Protein AF-D7CTG8-F1 (afdb_monomer_lite)

Foldseek 3Di:
DDLVLLLVLVCVVVPNDDDPVVSVVCVVVLVPDDPVNLVSSQVSSCVVCVVPWDWDWDQDPVRDTDIDTDGPDDSDDPD

Sequence (79 aa):
MTDADLKEVLTYALGGSAPERFLDHLIAHRDAWDGEFWQRLEAFAYELRPELAVWELEVSACGQLRERRVPLLSRENRR

Secondary structure (DSSP, 8-state):
--HHHHHHHHHHHTTS---HHHHHHHHHTGGG--HHHHHHHHHHHHHH-GGG--EEEEE-TTS-EEEEEPPSS-SS---

Radius of gyration: 14.88 Å; chains: 1; bounding box: 21×27×49 Å

Structure (mmCIF, N/CA/C/O backbone):
data_AF-D7CTG8-F1
#
_entry.id   AF-D7CTG8-F1
#
loop_
_atom_site.group_PDB
_atom_site.id
_atom_site.type_symbol
_atom_site.label_atom_id
_atom_site.label_alt_id
_atom_site.label_comp_id
_atom_site.label_asym_id
_atom_site.label_entity_id
_atom_site.label_seq_id
_atom_site.pdbx_PDB_ins_code
_atom_site.Cartn_x
_atom_site.Cartn_y
_atom_site.Cartn_z
_atom_site.occupancy
_atom_site.B_iso_or_equiv
_atom_site.auth_seq_id
_atom_site.auth_comp_id
_atom_site.auth_asym_id
_atom_site.auth_atom_id
_atom_site.pdbx_PDB_model_num
ATOM 1 N N . MET A 1 1 ? -7.818 -3.688 -1.377 1.00 75.00 1 MET A N 1
ATOM 2 C CA . MET A 1 1 ? -7.526 -2.887 -2.579 1.00 75.00 1 MET A CA 1
ATOM 3 C C . MET A 1 1 ? -7.507 -3.800 -3.806 1.00 75.00 1 MET A C 1
ATOM 5 O O . MET A 1 1 ? -7.212 -4.979 -3.631 1.00 75.00 1 MET A O 1
ATOM 9 N N . THR A 1 2 ? -7.905 -3.317 -4.987 1.00 84.56 2 THR A N 1
ATOM 10 C CA . THR A 1 2 ? -7.884 -4.099 -6.241 1.00 84.56 2 THR A CA 1
ATOM 11 C C . THR A 1 2 ? -6.506 -4.042 -6.915 1.00 84.56 2 THR A C 1
ATOM 13 O O . THR A 1 2 ? -5.674 -3.212 -6.553 1.00 84.56 2 THR A O 1
ATOM 16 N N . ASP A 1 3 ? -6.252 -4.894 -7.912 1.00 85.75 3 ASP A N 1
ATOM 17 C CA . ASP A 1 3 ? -5.007 -4.835 -8.696 1.00 85.75 3 ASP A CA 1
ATOM 18 C C . ASP A 1 3 ? -4.894 -3.537 -9.512 1.00 85.75 3 ASP A C 1
ATOM 20 O O . ASP A 1 3 ? -3.790 -3.041 -9.725 1.00 85.75 3 ASP A O 1
ATOM 24 N N . ALA A 1 4 ? -6.021 -2.952 -9.935 1.00 86.81 4 ALA A N 1
ATOM 25 C CA . ALA A 1 4 ? -6.034 -1.670 -10.638 1.00 86.81 4 ALA A CA 1
ATOM 26 C C . ALA A 1 4 ? -5.530 -0.539 -9.731 1.00 86.81 4 ALA A C 1
ATOM 28 O O . ALA A 1 4 ? -4.610 0.187 -10.101 1.00 86.81 4 ALA A O 1
ATOM 29 N N . ASP A 1 5 ? -6.047 -0.470 -8.503 1.00 88.50 5 ASP A N 1
ATOM 30 C CA . ASP A 1 5 ? -5.562 0.477 -7.497 1.00 88.50 5 ASP A CA 1
ATOM 31 C C . ASP A 1 5 ? -4.065 0.235 -7.186 1.00 88.50 5 ASP A C 1
ATOM 33 O O . ASP A 1 5 ? -3.296 1.174 -6.997 1.00 88.50 5 ASP A O 1
ATOM 37 N N . LEU A 1 6 ? -3.610 -1.028 -7.168 1.00 90.94 6 LEU A N 1
ATOM 38 C CA . LEU A 1 6 ? -2.200 -1.362 -6.917 1.00 90.94 6 LEU A CA 1
ATOM 39 C C . LEU A 1 6 ? -1.290 -0.860 -8.037 1.00 90.94 6 LEU A C 1
ATOM 41 O O . LEU A 1 6 ? -0.208 -0.342 -7.758 1.00 90.94 6 LEU A O 1
ATOM 45 N N . LYS A 1 7 ? -1.732 -0.971 -9.294 1.00 93.88 7 LYS A N 1
ATOM 46 C CA . LYS A 1 7 ? -1.027 -0.393 -10.444 1.00 93.88 7 LYS A CA 1
ATOM 47 C C . LYS A 1 7 ? -0.928 1.126 -10.339 1.00 93.88 7 LYS A C 1
ATOM 49 O O . LYS A 1 7 ? 0.130 1.669 -10.655 1.00 93.88 7 LYS A O 1
ATOM 54 N N . GLU A 1 8 ? -1.980 1.805 -9.885 1.00 93.25 8 GLU A N 1
ATOM 55 C CA . GLU A 1 8 ? -1.957 3.259 -9.679 1.00 93.25 8 GLU A CA 1
ATOM 56 C C . GLU A 1 8 ? -0.922 3.655 -8.621 1.00 93.25 8 GLU A C 1
ATOM 58 O O . GLU A 1 8 ? -0.067 4.502 -8.885 1.00 93.25 8 GLU A O 1
ATOM 63 N N . VAL A 1 9 ? -0.926 2.986 -7.464 1.00 94.12 9 VAL A N 1
ATOM 64 C CA . VAL A 1 9 ? 0.046 3.242 -6.388 1.00 94.12 9 VAL A CA 1
ATOM 65 C C . VAL A 1 9 ? 1.477 2.949 -6.846 1.00 94.12 9 VAL A C 1
ATOM 67 O O . VAL A 1 9 ? 2.380 3.739 -6.578 1.00 94.12 9 VAL A O 1
ATOM 70 N N . LEU A 1 10 ? 1.708 1.850 -7.570 1.00 94.88 10 LEU A N 1
ATOM 71 C CA . LEU A 1 10 ? 3.026 1.533 -8.131 1.00 94.88 10 LEU A CA 1
ATOM 72 C C . LEU A 1 10 ? 3.473 2.579 -9.158 1.00 94.88 10 LEU A C 1
ATOM 74 O O . LEU A 1 10 ? 4.627 2.996 -9.147 1.00 94.88 10 LEU A O 1
ATOM 78 N N . THR A 1 11 ? 2.568 3.035 -10.023 1.00 95.81 11 THR A N 1
ATOM 79 C CA . THR A 1 11 ? 2.863 4.092 -10.999 1.00 95.81 11 THR A CA 1
ATOM 80 C C . THR A 1 11 ? 3.240 5.389 -10.292 1.00 95.81 11 THR A C 1
ATOM 82 O O . THR A 1 11 ? 4.227 6.020 -10.667 1.00 95.81 11 THR A O 1
ATOM 85 N N . TYR A 1 12 ? 2.509 5.752 -9.234 1.00 94.38 12 TYR A N 1
ATOM 86 C CA . TYR A 1 12 ? 2.827 6.898 -8.387 1.00 94.38 12 TYR A CA 1
ATOM 87 C C . TYR A 1 12 ? 4.216 6.760 -7.749 1.00 94.38 12 TYR A C 1
ATOM 89 O O . TYR A 1 12 ? 5.069 7.629 -7.926 1.00 94.38 12 TYR A O 1
ATOM 97 N N . ALA A 1 13 ? 4.482 5.624 -7.099 1.00 93.31 13 ALA A N 1
ATOM 98 C CA . ALA A 1 13 ? 5.749 5.333 -6.429 1.00 93.31 13 ALA A CA 1
ATOM 99 C C . ALA A 1 13 ? 6.963 5.362 -7.378 1.00 93.31 13 ALA A C 1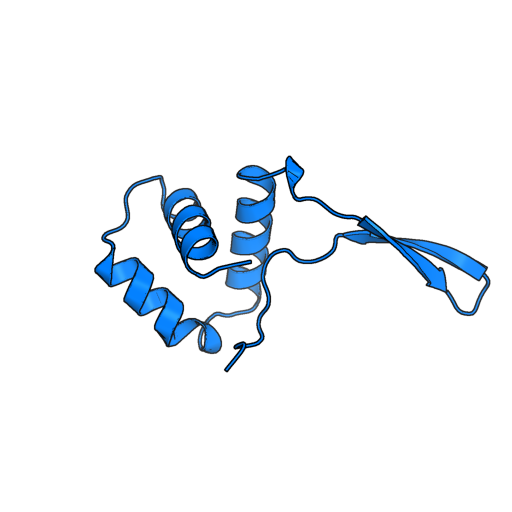
ATOM 101 O O . ALA A 1 13 ? 8.075 5.679 -6.957 1.00 93.31 13 ALA A O 1
ATOM 102 N N . LEU A 1 14 ? 6.755 5.033 -8.656 1.00 92.25 14 LEU A N 1
ATOM 103 C CA . LEU A 1 14 ? 7.785 5.003 -9.697 1.00 92.25 14 LEU A CA 1
ATOM 104 C C . LEU A 1 14 ? 7.932 6.332 -10.463 1.00 92.25 14 LEU A C 1
ATOM 106 O O . LEU A 1 14 ? 8.695 6.395 -11.424 1.00 92.25 14 LEU A O 1
ATOM 110 N N . GLY A 1 15 ? 7.235 7.399 -10.055 1.00 88.75 15 GLY A N 1
ATOM 111 C CA . GLY A 1 15 ? 7.375 8.729 -10.659 1.00 88.75 15 GLY A CA 1
ATOM 112 C C . GLY A 1 15 ? 6.460 8.997 -11.859 1.00 88.75 15 GLY A C 1
ATOM 113 O O . GLY A 1 15 ? 6.768 9.851 -12.688 1.00 88.75 15 GLY A O 1
ATOM 114 N N . GLY A 1 16 ? 5.334 8.288 -11.964 1.00 84.06 16 GLY A N 1
ATOM 115 C CA . GLY A 1 16 ? 4.223 8.641 -12.856 1.00 84.06 16 GLY A CA 1
ATOM 116 C C . GLY A 1 16 ? 4.234 7.997 -14.244 1.00 84.06 16 GLY A C 1
ATOM 117 O O . GLY A 1 16 ? 3.273 8.172 -14.988 1.00 84.06 16 GLY A O 1
ATOM 118 N N . SER A 1 17 ? 5.266 7.231 -14.608 1.00 85.69 17 SER A N 1
ATOM 119 C CA . SER A 1 17 ? 5.271 6.463 -15.859 1.00 85.69 17 SER A CA 1
ATOM 120 C C . SER A 1 17 ? 6.005 5.138 -15.691 1.00 85.69 17 SER A C 1
ATOM 122 O O . SER A 1 17 ? 7.233 5.085 -15.635 1.00 85.69 17 SER A O 1
ATOM 124 N N . ALA A 1 18 ? 5.233 4.057 -15.619 1.00 89.81 18 ALA A N 1
ATOM 125 C CA . ALA A 1 18 ? 5.731 2.692 -15.615 1.00 89.81 18 ALA A CA 1
ATOM 126 C C . ALA A 1 18 ? 5.008 1.899 -16.718 1.00 89.81 18 ALA A C 1
ATOM 128 O O . ALA A 1 18 ? 3.783 1.991 -16.821 1.00 89.81 18 ALA A O 1
ATOM 129 N N . PRO A 1 19 ? 5.720 1.125 -17.559 1.00 94.56 19 PRO A N 1
ATOM 130 C CA . PRO A 1 19 ? 5.074 0.302 -18.576 1.00 94.56 19 PRO A CA 1
ATOM 131 C C . PRO A 1 19 ? 4.100 -0.697 -17.947 1.00 94.56 19 PRO A C 1
ATOM 133 O O . PRO A 1 19 ? 4.447 -1.372 -16.980 1.00 94.56 19 PRO A O 1
ATOM 136 N N . GLU A 1 20 ? 2.917 -0.870 -18.537 1.00 93.62 20 GLU A N 1
ATOM 137 C CA . GLU A 1 20 ? 1.884 -1.751 -17.972 1.00 93.62 20 GLU A CA 1
ATOM 138 C C . GLU A 1 20 ? 2.390 -3.185 -17.747 1.00 93.62 20 GLU A C 1
ATOM 140 O O . GLU A 1 20 ? 2.230 -3.737 -16.663 1.00 93.62 20 GLU A O 1
ATOM 145 N N . ARG A 1 21 ? 3.128 -3.742 -18.716 1.00 94.88 21 ARG A N 1
ATOM 146 C CA . ARG A 1 21 ? 3.731 -5.081 -18.599 1.00 94.88 21 ARG A CA 1
ATOM 147 C C . ARG A 1 21 ? 4.718 -5.208 -17.437 1.00 94.88 21 ARG A C 1
ATOM 149 O O . ARG A 1 21 ? 4.886 -6.297 -16.900 1.00 94.88 21 ARG A O 1
ATOM 156 N N . PHE A 1 22 ? 5.399 -4.120 -17.075 1.00 94.56 22 PHE A N 1
ATOM 157 C CA . PHE A 1 22 ? 6.301 -4.103 -15.926 1.00 94.56 22 PHE A CA 1
ATOM 158 C C . PHE A 1 22 ? 5.507 -4.131 -14.617 1.00 94.56 22 PHE A C 1
ATOM 160 O O . PHE A 1 22 ? 5.837 -4.907 -13.725 1.00 94.56 22 PHE A O 1
ATOM 167 N N . LEU A 1 23 ? 4.424 -3.353 -14.532 1.00 95.25 23 LEU A N 1
ATOM 168 C CA . LEU A 1 23 ? 3.520 -3.364 -13.380 1.00 95.25 23 LEU A CA 1
ATOM 169 C C . LEU A 1 23 ? 2.855 -4.733 -13.195 1.00 95.25 23 LEU A C 1
ATOM 171 O O . LEU A 1 23 ? 2.852 -5.258 -12.086 1.00 95.25 23 LEU A O 1
ATOM 175 N N . ASP A 1 24 ? 2.368 -5.342 -14.279 1.00 94.88 24 ASP A N 1
ATOM 176 C CA . ASP A 1 24 ? 1.816 -6.702 -14.260 1.00 94.88 24 ASP A CA 1
ATOM 177 C C . ASP A 1 24 ? 2.838 -7.714 -13.739 1.00 94.88 24 ASP A C 1
ATOM 179 O O . ASP A 1 24 ? 2.533 -8.538 -12.877 1.00 94.88 24 ASP A O 1
ATOM 183 N N . HIS A 1 25 ? 4.075 -7.631 -14.238 1.00 94.69 25 HIS A N 1
ATOM 184 C CA . HIS A 1 25 ? 5.152 -8.514 -13.810 1.00 94.69 25 HIS A CA 1
ATOM 185 C 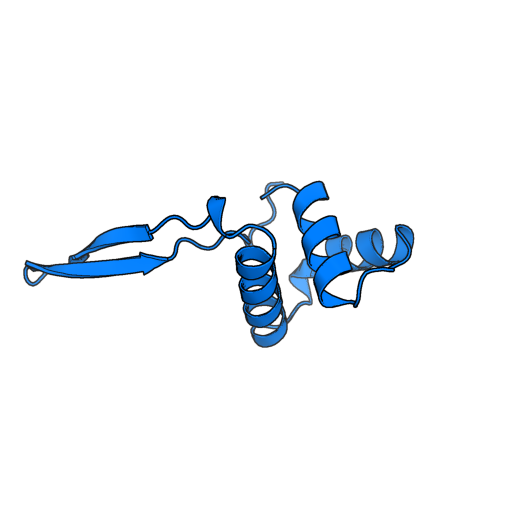C . HIS A 1 25 ? 5.495 -8.331 -12.326 1.00 94.69 25 HIS A C 1
ATOM 187 O O . HIS A 1 25 ? 5.677 -9.326 -11.624 1.00 94.69 25 HIS A O 1
ATOM 193 N N . LEU A 1 26 ? 5.546 -7.087 -11.836 1.00 93.00 26 LEU A N 1
ATOM 194 C CA . LEU A 1 26 ? 5.767 -6.797 -10.420 1.00 93.00 26 LEU A CA 1
ATOM 195 C C . LEU A 1 26 ? 4.657 -7.387 -9.546 1.00 93.00 26 LEU A C 1
ATOM 197 O O . LEU A 1 26 ? 4.959 -8.057 -8.561 1.00 93.00 26 LEU A O 1
ATOM 201 N N . ILE A 1 27 ? 3.390 -7.165 -9.910 1.00 93.00 27 ILE A N 1
ATOM 202 C CA . ILE A 1 27 ? 2.228 -7.652 -9.150 1.00 93.00 27 ILE A CA 1
ATOM 203 C C . ILE A 1 27 ? 2.200 -9.185 -9.121 1.00 93.00 27 ILE A C 1
ATOM 205 O O . ILE A 1 27 ? 1.928 -9.773 -8.073 1.00 93.00 27 ILE A O 1
ATOM 209 N N . ALA A 1 28 ? 2.549 -9.843 -10.231 1.00 93.31 28 ALA A N 1
ATOM 210 C CA . ALA A 1 28 ? 2.626 -11.300 -10.304 1.00 93.31 28 ALA A CA 1
ATOM 211 C C . ALA A 1 28 ? 3.664 -11.913 -9.340 1.00 93.31 28 ALA A C 1
ATOM 213 O O . ALA A 1 28 ? 3.485 -13.055 -8.926 1.00 93.31 28 ALA A O 1
ATOM 214 N N . HIS A 1 29 ? 4.702 -11.159 -8.956 1.00 93.12 29 HIS A N 1
ATOM 215 C CA . HIS A 1 29 ? 5.784 -11.592 -8.054 1.00 93.12 29 HIS A CA 1
ATOM 216 C C . HIS A 1 29 ? 5.759 -10.859 -6.703 1.00 93.12 29 HIS A C 1
ATOM 218 O O . HIS A 1 29 ? 6.789 -10.657 -6.058 1.00 93.12 29 HIS A O 1
ATOM 224 N N . ARG A 1 30 ? 4.579 -10.410 -6.266 1.00 90.69 30 ARG A N 1
ATOM 225 C CA . ARG A 1 30 ? 4.404 -9.656 -5.013 1.00 90.69 30 ARG A CA 1
ATOM 226 C C . ARG A 1 30 ? 4.781 -10.420 -3.742 1.00 90.69 30 ARG A C 1
ATOM 228 O O . ARG A 1 30 ? 4.993 -9.821 -2.693 1.00 90.69 30 ARG A O 1
ATOM 235 N N . ASP A 1 31 ? 4.836 -11.743 -3.820 1.00 90.31 31 ASP A N 1
ATOM 236 C CA . ASP A 1 31 ? 5.318 -12.630 -2.763 1.00 90.31 31 ASP A CA 1
ATOM 237 C C . ASP A 1 31 ? 6.831 -12.505 -2.531 1.00 90.31 31 ASP A C 1
ATOM 239 O O . ASP A 1 31 ? 7.300 -12.781 -1.428 1.00 90.31 31 ASP A O 1
ATOM 243 N N . ALA A 1 32 ? 7.579 -12.025 -3.527 1.00 91.94 32 ALA A N 1
ATOM 244 C CA . ALA A 1 32 ? 9.001 -11.723 -3.408 1.00 91.94 32 ALA A CA 1
ATOM 245 C C . ALA A 1 32 ? 9.289 -10.308 -2.865 1.00 91.94 32 ALA A C 1
ATOM 247 O O . ALA A 1 32 ? 10.454 -9.948 -2.695 1.00 91.94 32 ALA A O 1
ATOM 248 N N . TRP A 1 33 ? 8.265 -9.488 -2.602 1.00 93.31 33 TRP A N 1
ATOM 249 C CA . TRP A 1 33 ? 8.458 -8.141 -2.061 1.00 93.31 33 TRP A CA 1
ATOM 250 C C . TRP A 1 33 ? 8.812 -8.193 -0.575 1.00 93.31 33 TRP A C 1
ATOM 252 O O . TRP A 1 33 ? 8.097 -8.793 0.235 1.00 93.31 33 TRP A O 1
ATOM 262 N N . ASP A 1 34 ? 9.898 -7.518 -0.205 1.00 94.38 34 ASP A N 1
ATOM 263 C CA . ASP A 1 34 ? 10.322 -7.422 1.185 1.00 94.38 34 ASP A CA 1
ATOM 264 C C . ASP A 1 34 ? 9.425 -6.487 2.017 1.00 94.38 34 ASP A C 1
ATOM 266 O O . ASP A 1 34 ? 8.534 -5.782 1.529 1.00 94.38 34 ASP A O 1
ATOM 270 N N . GLY A 1 35 ? 9.638 -6.510 3.334 1.00 92.38 35 GLY A N 1
ATOM 271 C CA . GLY A 1 35 ? 8.831 -5.728 4.262 1.00 92.38 35 GLY A CA 1
ATOM 272 C C . GLY A 1 35 ? 8.979 -4.216 4.096 1.00 92.38 35 GLY A C 1
ATOM 273 O O . GLY A 1 35 ? 7.997 -3.505 4.311 1.00 92.38 35 GLY A O 1
ATOM 274 N N . GLU A 1 36 ? 10.161 -3.740 3.707 1.00 94.44 36 GLU A N 1
ATOM 275 C CA . GLU A 1 36 ? 10.437 -2.315 3.518 1.00 94.44 36 GLU A CA 1
ATOM 276 C C . GLU A 1 36 ? 9.688 -1.787 2.293 1.00 94.44 36 GLU A C 1
ATOM 278 O O . GLU A 1 36 ? 9.020 -0.753 2.365 1.00 94.44 36 GLU A O 1
ATOM 283 N N . PHE A 1 37 ? 9.718 -2.535 1.191 1.00 94.06 37 PHE A N 1
ATOM 284 C CA . PHE A 1 37 ? 8.984 -2.207 -0.020 1.00 94.06 37 PHE A CA 1
ATOM 285 C C . PHE A 1 37 ? 7.481 -2.123 0.249 1.00 94.06 37 PHE A C 1
ATOM 287 O O . PHE A 1 37 ? 6.851 -1.133 -0.121 1.00 94.06 37 PHE A O 1
ATOM 294 N N . TRP A 1 38 ? 6.914 -3.096 0.975 1.00 92.50 38 TRP A N 1
ATOM 295 C CA . TRP A 1 38 ? 5.504 -3.055 1.380 1.00 92.50 38 TRP A CA 1
ATOM 296 C C . TRP A 1 38 ? 5.159 -1.806 2.199 1.00 92.50 38 TRP A C 1
ATOM 298 O O . TRP A 1 38 ? 4.138 -1.176 1.934 1.00 92.50 38 TRP A O 1
ATOM 308 N N . GLN A 1 39 ? 5.996 -1.435 3.172 1.00 91.75 39 GLN A N 1
ATOM 309 C CA . GLN A 1 39 ? 5.763 -0.252 4.010 1.00 91.75 39 GLN A CA 1
ATOM 310 C C . GLN A 1 39 ? 5.830 1.048 3.204 1.00 91.75 39 GLN A C 1
ATOM 312 O O . GLN A 1 39 ? 4.993 1.934 3.384 1.00 91.75 39 GLN A O 1
ATOM 317 N N . ARG A 1 40 ? 6.800 1.165 2.291 1.00 94.00 40 ARG A N 1
ATOM 318 C CA . ARG A 1 40 ? 6.922 2.332 1.406 1.00 94.00 40 ARG A CA 1
ATOM 319 C C . ARG A 1 40 ? 5.732 2.439 0.462 1.00 94.00 40 ARG A C 1
ATOM 321 O O . ARG A 1 40 ? 5.167 3.518 0.314 1.00 94.00 40 ARG A O 1
ATOM 328 N N . LEU A 1 41 ? 5.328 1.323 -0.139 1.00 94.06 41 LEU A N 1
ATOM 329 C CA . LEU A 1 41 ? 4.182 1.283 -1.041 1.00 94.06 41 LEU A CA 1
ATOM 330 C C . LEU A 1 41 ? 2.879 1.624 -0.313 1.00 94.06 41 LEU A C 1
ATOM 332 O O . LEU A 1 41 ? 2.036 2.335 -0.850 1.00 94.06 41 LEU A O 1
ATOM 336 N N . GLU A 1 42 ? 2.732 1.175 0.933 1.00 92.75 42 GLU A N 1
ATOM 337 C CA . GLU A 1 42 ? 1.600 1.540 1.777 1.00 92.75 42 GLU A CA 1
ATOM 338 C C . GLU A 1 42 ? 1.579 3.046 2.084 1.00 92.75 42 GLU A C 1
ATOM 340 O O . GLU A 1 42 ? 0.522 3.669 1.995 1.00 92.75 42 GLU A O 1
ATOM 345 N N . ALA A 1 43 ? 2.727 3.656 2.393 1.00 93.19 43 ALA A N 1
ATOM 346 C CA . ALA A 1 43 ? 2.810 5.102 2.590 1.00 93.19 43 ALA A CA 1
ATOM 347 C C . ALA A 1 43 ? 2.361 5.874 1.336 1.00 93.19 43 ALA A C 1
ATOM 349 O O . ALA A 1 43 ? 1.543 6.787 1.447 1.00 93.19 43 ALA A O 1
ATOM 350 N N . PHE A 1 44 ? 2.811 5.446 0.153 1.00 95.00 44 PHE A N 1
ATOM 351 C CA . PHE A 1 44 ? 2.381 6.023 -1.121 1.00 95.00 44 PHE A CA 1
ATOM 352 C C . PHE A 1 44 ? 0.886 5.835 -1.392 1.00 95.00 44 PHE A C 1
ATOM 354 O O . PHE A 1 44 ? 0.248 6.741 -1.922 1.00 95.00 44 PHE A O 1
ATOM 361 N N . ALA A 1 45 ? 0.300 4.703 -0.994 1.00 93.50 45 ALA A N 1
ATOM 362 C CA . ALA A 1 45 ? -1.136 4.482 -1.138 1.00 93.50 45 ALA A CA 1
ATOM 363 C C . ALA A 1 45 ? -1.957 5.517 -0.350 1.00 93.50 45 ALA A C 1
ATOM 365 O O . ALA A 1 45 ? -2.932 6.051 -0.874 1.00 93.50 45 ALA A O 1
ATOM 366 N N . TYR A 1 46 ? -1.544 5.847 0.879 1.00 92.44 46 TYR A N 1
ATOM 367 C CA . TYR A 1 46 ? -2.209 6.888 1.674 1.00 92.44 46 TYR A CA 1
ATOM 368 C C . TYR A 1 46 ? -1.955 8.301 1.164 1.00 92.44 46 TYR A C 1
ATOM 370 O O . TYR A 1 46 ? -2.825 9.153 1.302 1.00 92.44 46 TYR A O 1
ATOM 378 N N . GLU A 1 47 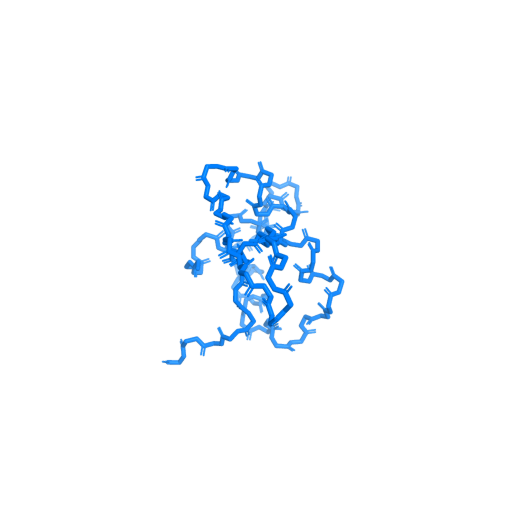? -0.771 8.567 0.615 1.00 93.62 47 GLU A N 1
ATOM 379 C CA . GLU A 1 47 ? -0.468 9.863 0.007 1.00 93.62 47 GLU A CA 1
ATOM 380 C C . GLU A 1 47 ? -1.340 10.107 -1.230 1.00 93.62 47 GLU A C 1
ATOM 382 O O . GLU A 1 47 ? -1.893 11.193 -1.392 1.00 93.62 47 GLU A O 1
ATOM 387 N N . LEU A 1 48 ? -1.513 9.076 -2.061 1.00 93.00 48 LEU A N 1
ATOM 388 C CA . LEU A 1 48 ? -2.319 9.142 -3.275 1.00 93.00 48 LEU A CA 1
ATOM 389 C C . LEU A 1 48 ? -3.825 9.175 -2.980 1.00 93.00 48 LEU A C 1
ATOM 391 O O . LEU A 1 48 ? -4.566 9.870 -3.671 1.00 93.00 48 LEU A O 1
ATOM 395 N N . ARG A 1 49 ? -4.281 8.403 -1.985 1.00 88.25 49 ARG A N 1
ATOM 396 C CA . ARG A 1 49 ? -5.703 8.195 -1.664 1.00 88.25 49 ARG A CA 1
ATOM 397 C C . ARG A 1 49 ? -5.978 8.419 -0.168 1.00 88.25 49 ARG A C 1
ATOM 399 O O . ARG A 1 49 ? -6.375 7.481 0.535 1.00 88.25 49 ARG A O 1
ATOM 406 N N . PRO A 1 50 ? -5.761 9.637 0.360 1.00 89.12 50 PRO A N 1
ATOM 407 C CA . PRO A 1 50 ? -5.943 9.921 1.784 1.00 89.12 50 PRO A CA 1
ATOM 408 C C . PRO A 1 50 ? -7.390 9.709 2.246 1.00 89.12 50 PRO A C 1
ATOM 410 O O . PRO A 1 50 ? -7.626 9.409 3.413 1.00 89.12 50 PRO A O 1
ATOM 413 N N . GLU A 1 51 ? -8.363 9.808 1.340 1.00 87.50 51 GLU A N 1
ATOM 414 C CA . GLU A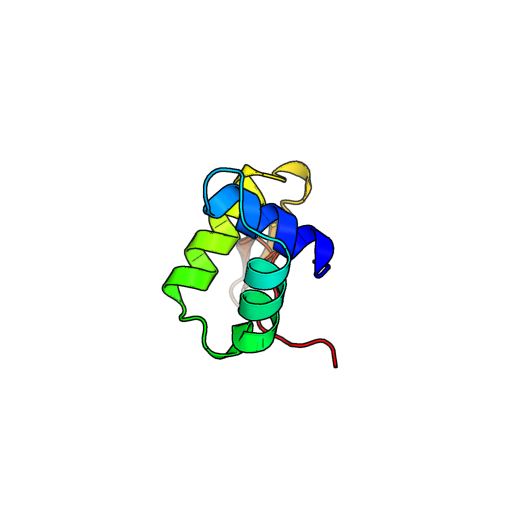 1 51 ? -9.779 9.583 1.626 1.00 87.50 51 GLU A CA 1
ATOM 415 C C . GLU A 1 51 ? -10.120 8.124 1.959 1.00 87.50 51 GLU A C 1
ATOM 417 O O . GLU A 1 51 ? -11.177 7.857 2.525 1.00 87.50 51 GLU A O 1
ATOM 422 N N . LEU A 1 52 ? -9.233 7.179 1.634 1.00 85.38 52 LEU A N 1
ATOM 423 C CA . LEU A 1 52 ? -9.390 5.768 1.988 1.00 85.38 52 LEU A CA 1
ATOM 424 C C . LEU A 1 52 ? -8.797 5.436 3.364 1.00 85.38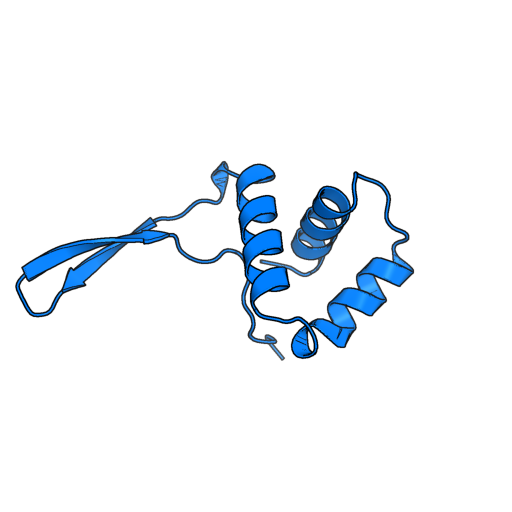 52 LEU A C 1
ATOM 426 O O . LEU A 1 52 ? -8.883 4.290 3.803 1.00 85.38 52 LEU A O 1
ATOM 430 N N . ALA A 1 53 ? -8.195 6.407 4.059 1.00 86.94 53 ALA A N 1
ATOM 431 C CA . ALA A 1 53 ? -7.596 6.184 5.366 1.00 86.94 53 ALA A CA 1
ATOM 432 C C . ALA A 1 53 ? -8.662 5.877 6.430 1.00 86.94 53 ALA A C 1
ATOM 434 O O . ALA A 1 53 ? -9.366 6.764 6.912 1.00 86.94 53 ALA A O 1
ATOM 435 N N . VAL A 1 54 ? -8.737 4.608 6.833 1.00 87.19 54 VAL A N 1
ATOM 436 C CA . VAL A 1 54 ? -9.607 4.136 7.915 1.00 87.19 54 VAL A CA 1
ATOM 437 C C . VAL A 1 54 ? -8.777 3.855 9.164 1.00 87.19 54 VAL A C 1
ATOM 439 O O . VAL A 1 54 ? -7.699 3.256 9.099 1.00 87.19 54 VAL A O 1
ATOM 442 N N . TRP A 1 55 ? -9.305 4.274 10.312 1.00 88.56 55 TRP A N 1
ATOM 443 C CA . TRP A 1 55 ? -8.745 3.995 11.629 1.00 88.56 55 TRP A CA 1
ATOM 444 C C . TRP A 1 55 ? -9.670 3.044 12.382 1.00 88.56 55 TRP A C 1
ATOM 446 O O . TRP A 1 55 ? -10.872 3.281 12.487 1.00 88.56 55 TRP A O 1
ATOM 456 N N . GLU A 1 56 ? -9.102 1.965 12.902 1.00 89.69 56 GLU A N 1
ATOM 457 C CA . GLU A 1 56 ? -9.764 1.078 13.847 1.00 89.69 56 GLU A CA 1
ATOM 458 C C . GLU A 1 56 ? -9.476 1.548 15.269 1.00 89.69 56 GLU A C 1
ATOM 460 O O . GLU A 1 56 ? -8.327 1.818 15.635 1.00 89.69 56 GLU A O 1
ATOM 465 N N . LEU A 1 57 ? -10.537 1.618 16.069 1.00 91.94 57 LEU A N 1
ATOM 466 C CA . LEU A 1 57 ? -10.454 1.804 17.509 1.00 91.94 57 LEU A CA 1
ATOM 467 C C . LEU A 1 57 ? -10.502 0.436 18.178 1.00 91.94 57 LEU A C 1
ATOM 469 O O . LEU A 1 57 ? -11.465 -0.312 18.013 1.00 91.94 57 LEU A O 1
ATOM 473 N N . GLU A 1 58 ? -9.476 0.127 18.959 1.00 90.94 58 GLU A N 1
ATOM 474 C CA . GLU A 1 58 ? -9.398 -1.093 19.750 1.00 90.94 58 GLU A CA 1
ATOM 475 C C . GLU A 1 58 ? -9.320 -0.734 21.233 1.00 90.94 58 GLU A C 1
ATOM 477 O O . GLU A 1 58 ? -8.629 0.206 21.630 1.00 90.94 58 GLU A O 1
ATOM 482 N N . VAL A 1 59 ? -10.014 -1.500 22.072 1.00 90.88 59 VAL A N 1
ATOM 483 C CA . VAL A 1 59 ? -9.839 -1.442 23.523 1.00 90.88 59 VAL A CA 1
ATOM 484 C C . VAL A 1 59 ? -9.017 -2.651 23.936 1.00 90.88 59 VAL A C 1
ATOM 486 O O . VAL A 1 59 ? -9.427 -3.791 23.731 1.00 90.88 59 VAL A O 1
ATOM 489 N N . SER A 1 60 ? -7.842 -2.406 24.511 1.00 85.25 60 SER A N 1
ATOM 490 C CA . SER A 1 60 ? -6.968 -3.479 24.979 1.00 85.25 60 SER A CA 1
ATOM 491 C C . SER A 1 60 ? -7.594 -4.248 26.151 1.00 85.25 60 SER A C 1
ATOM 493 O O . SER A 1 60 ? -8.502 -3.766 26.830 1.00 85.25 60 SER A O 1
ATOM 495 N N . ALA A 1 61 ? -7.028 -5.412 26.480 1.00 88.00 61 ALA A N 1
ATOM 496 C CA . ALA A 1 61 ? -7.448 -6.204 27.640 1.00 88.00 61 ALA A CA 1
ATOM 497 C C . ALA A 1 61 ? -7.359 -5.456 28.991 1.00 88.00 61 ALA A C 1
ATOM 499 O O . ALA A 1 61 ? -7.999 -5.864 29.955 1.00 88.00 61 ALA A O 1
ATOM 500 N N . CYS A 1 62 ? -6.587 -4.363 29.078 1.00 93.62 62 CYS A N 1
ATOM 501 C CA . CYS A 1 62 ? -6.502 -3.505 30.265 1.00 93.62 62 CYS A CA 1
ATOM 502 C C . CYS A 1 62 ? -7.382 -2.242 30.192 1.00 93.62 62 CYS A C 1
ATOM 504 O O . CYS A 1 62 ? -7.240 -1.357 31.032 1.00 93.62 62 CYS A O 1
ATOM 506 N N . GLY A 1 63 ? -8.280 -2.139 29.205 1.00 90.81 63 GLY A N 1
ATOM 507 C CA . GLY A 1 63 ? -9.211 -1.016 29.064 1.00 90.81 63 GLY A CA 1
ATOM 508 C C . GLY A 1 63 ? -8.610 0.241 28.427 1.00 90.81 63 GLY A C 1
ATOM 509 O O . GLY A 1 63 ? -9.222 1.303 28.496 1.00 90.81 63 GLY A O 1
ATOM 510 N N . GLN A 1 64 ? -7.423 0.156 27.815 1.00 94.31 64 GLN A N 1
ATOM 511 C CA . GLN A 1 64 ? -6.828 1.290 27.102 1.00 94.31 64 GLN A CA 1
ATOM 512 C C . GLN A 1 64 ? -7.388 1.388 25.687 1.00 94.31 64 GLN A C 1
ATOM 514 O O . GLN A 1 64 ? -7.349 0.407 24.944 1.00 94.31 64 GLN A O 1
ATOM 519 N N . LEU A 1 65 ? -7.823 2.586 25.299 1.00 93.25 65 LEU A N 1
ATOM 520 C CA . LEU A 1 65 ? -8.169 2.894 23.917 1.00 93.25 65 LEU A CA 1
ATOM 521 C C . LEU A 1 65 ? -6.891 3.016 23.076 1.00 93.25 65 LEU A C 1
ATOM 523 O O . LEU A 1 65 ? -5.937 3.689 23.474 1.00 93.25 65 LEU A O 1
ATOM 527 N N . ARG A 1 66 ? -6.870 2.352 21.922 1.00 92.31 66 ARG A N 1
ATOM 528 C CA . ARG A 1 66 ? -5.793 2.403 20.933 1.00 92.31 66 ARG A CA 1
ATOM 529 C C . ARG A 1 66 ? -6.385 2.672 19.563 1.00 92.31 66 ARG A C 1
ATOM 531 O O . ARG A 1 66 ? -7.438 2.141 19.226 1.00 92.31 66 ARG A O 1
ATOM 538 N N . GLU A 1 67 ? -5.669 3.459 18.774 1.00 91.00 67 GLU A N 1
ATOM 539 C CA . GLU A 1 67 ? -6.009 3.704 17.377 1.00 91.00 67 GLU A CA 1
ATOM 540 C C . GLU A 1 67 ? -4.985 3.002 16.491 1.00 91.00 67 GLU A C 1
ATOM 542 O O . GLU A 1 67 ? -3.774 3.100 16.715 1.00 91.00 67 GLU A O 1
ATOM 547 N N . ARG A 1 68 ? -5.468 2.285 15.479 1.00 86.50 68 ARG A N 1
ATOM 548 C CA . ARG A 1 68 ? -4.625 1.617 14.490 1.00 86.50 68 ARG A CA 1
ATOM 549 C C . ARG A 1 68 ? -5.124 1.951 13.095 1.00 86.50 68 ARG A C 1
ATOM 551 O O . ARG A 1 68 ? -6.295 1.756 12.789 1.00 86.50 68 ARG A O 1
ATOM 558 N N . ARG A 1 69 ? -4.227 2.413 12.226 1.00 86.44 69 ARG A N 1
ATOM 559 C CA . ARG A 1 69 ? -4.555 2.627 10.813 1.00 86.44 69 ARG A CA 1
ATOM 560 C C . ARG A 1 69 ? -4.681 1.278 10.099 1.00 86.44 69 ARG A C 1
ATOM 562 O O . ARG A 1 69 ? -3.794 0.433 10.229 1.00 86.44 69 ARG A O 1
ATOM 569 N N . VAL A 1 70 ? -5.779 1.074 9.377 1.00 87.94 70 VAL A N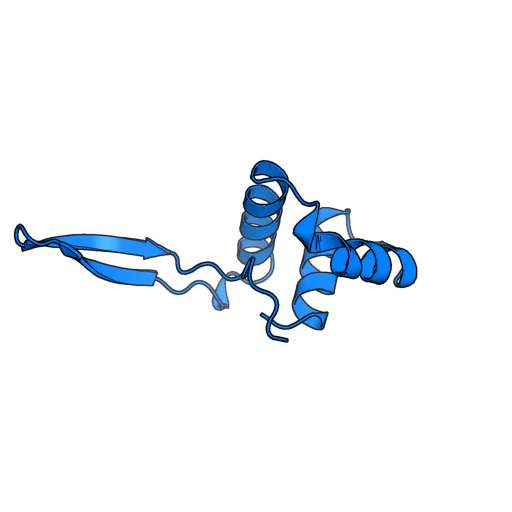 1
ATOM 570 C CA . VAL A 1 70 ? -6.085 -0.185 8.682 1.00 87.94 70 VAL A CA 1
ATOM 571 C C . VAL A 1 70 ? -5.320 -0.256 7.365 1.00 87.94 70 VAL A C 1
ATOM 573 O O . VAL A 1 70 ? -5.567 0.598 6.520 1.00 87.94 70 VAL A O 1
ATOM 576 N N . PRO A 1 71 ? -4.457 -1.264 7.136 1.00 86.69 71 PRO A N 1
ATOM 577 C CA . PRO A 1 71 ? -3.681 -1.344 5.905 1.00 86.69 71 PRO A CA 1
ATOM 578 C C . PRO A 1 71 ? -4.540 -1.365 4.638 1.00 86.69 71 PRO A C 1
ATOM 580 O O . PRO A 1 71 ? -5.446 -2.189 4.502 1.00 86.69 71 PRO A O 1
ATOM 583 N N . LEU A 1 72 ? -4.215 -0.495 3.676 1.00 85.38 72 LEU A N 1
ATOM 584 C CA . LEU A 1 72 ? -4.860 -0.479 2.355 1.00 85.38 72 LEU A CA 1
ATOM 585 C C . LEU A 1 72 ? -4.397 -1.655 1.485 1.00 85.38 72 LEU A C 1
ATOM 587 O O . LEU A 1 72 ? -5.158 -2.192 0.673 1.00 85.38 72 LEU A O 1
ATOM 591 N N . LEU A 1 73 ? -3.141 -2.063 1.680 1.00 85.56 73 LEU A N 1
ATOM 592 C CA . LEU A 1 73 ? -2.492 -3.151 0.966 1.00 85.56 73 LEU A CA 1
ATOM 593 C C . LEU A 1 73 ? -2.592 -4.446 1.775 1.00 85.56 73 LEU A C 1
ATOM 595 O O . LEU A 1 73 ? -2.186 -4.500 2.934 1.00 85.56 73 LEU A O 1
ATOM 599 N N . SER A 1 74 ? -3.084 -5.514 1.150 1.00 75.81 74 SER A N 1
ATOM 600 C CA . SER A 1 74 ? -3.070 -6.853 1.740 1.00 75.81 74 SER A CA 1
ATOM 601 C C . SER A 1 74 ? -1.917 -7.666 1.164 1.00 75.81 74 SER A C 1
ATOM 603 O O . SER A 1 74 ? -1.840 -7.858 -0.050 1.00 75.81 74 SER A O 1
ATOM 605 N N . ARG A 1 75 ? -1.072 -8.230 2.033 1.00 69.00 75 ARG A N 1
ATOM 606 C CA . ARG A 1 75 ? -0.061 -9.221 1.620 1.00 69.00 75 ARG A CA 1
ATOM 607 C C . ARG A 1 75 ? -0.693 -10.523 1.108 1.00 69.00 75 ARG A C 1
ATOM 609 O O . ARG A 1 75 ? -0.074 -11.269 0.355 1.00 69.00 75 ARG A O 1
ATOM 616 N N . GLU A 1 76 ? -1.941 -10.792 1.483 1.00 60.50 76 GLU A N 1
ATOM 617 C CA . GLU A 1 76 ? -2.660 -12.012 1.119 1.00 60.50 76 GLU A CA 1
ATOM 618 C C . GLU A 1 76 ? -3.200 -11.968 -0.315 1.00 60.50 76 GLU A C 1
ATOM 620 O O . GLU A 1 76 ? -3.811 -10.988 -0.753 1.00 60.50 76 GLU A O 1
ATOM 625 N N . ASN A 1 77 ? -2.950 -13.041 -1.074 1.00 46.94 77 ASN A N 1
ATOM 626 C CA . ASN A 1 77 ? -3.576 -13.280 -2.377 1.00 46.94 77 ASN A CA 1
ATOM 627 C C . ASN A 1 77 ? -4.991 -13.770 -2.101 1.00 46.94 77 ASN A C 1
ATOM 629 O O . ASN A 1 77 ? -5.154 -14.883 -1.604 1.00 46.94 77 ASN A O 1
ATOM 633 N N . ARG A 1 78 ? -6.010 -12.963 -2.424 1.00 42.47 78 ARG A N 1
ATOM 634 C CA . ARG A 1 78 ? -7.352 -13.513 -2.638 1.00 42.47 78 ARG A CA 1
ATOM 635 C C . ARG A 1 78 ? -7.262 -14.378 -3.896 1.00 42.47 78 ARG A C 1
ATOM 637 O O . ARG A 1 78 ? -7.320 -13.853 -5.001 1.00 42.47 78 ARG A O 1
ATOM 644 N N . ARG A 1 79 ? -6.969 -15.663 -3.689 1.00 37.72 79 ARG A N 1
ATOM 645 C CA . ARG A 1 79 ? -7.112 -16.716 -4.698 1.00 37.72 79 ARG A CA 1
ATOM 646 C C . ARG A 1 79 ? -8.581 -16.919 -5.036 1.00 37.72 79 ARG A C 1
ATOM 648 O O . ARG A 1 79 ? -9.409 -16.757 -4.110 1.00 37.72 79 ARG A O 1
#

Organism: Truepera radiovictrix (strain DSM 17093 / CIP 108686 / LMG 22925 / RQ-24) (NCBI:txid649638)

pLDDT: mean 88.23, std 10.79, range [37.72, 95.81]